Protein AF-A0A7S3WLP0-F1 (afdb_monomer)

Sequence (141 aa):
RERTVGQTITLTGPKLWSAGEVIQLCEKLSGRKADVSTVPNIILQLTQAAASLFMWSTDIAERLRFVEVNQQKAMGAASTMSEEAYQQLGMNSEYTRNLDDYIGEYYRRVFKKLTKGKYEPEAGELEREKADMDKKLEEVT

pLDDT: mean 81.19, std 11.24, range [45.78, 95.25]

Secondary structure (DSSP, 8-state):
--TTTT-------SS---HHHHHHHHHHHHTS--------HHHHHHHHHHHHTSGGGHHHHHHHHHHHHHHHHTTT---PPPHHHHHHHT--GGG---HHHHHHHHHHHHHHHHHHSS--PPTTHHHHHHHHHHHHHHHH-

Foldseek 3Di:
DPLCPPDDFDDAAPDDDDPVNVQVLVCVLVVHHDDDDDDDLVVLVVVLVVLVVDPVSPVVSVVSCCVVVVVVVVVPPDDHGDPVSCVSVVHDNVPGDDPSVVVNVVCLQVVCCVVVVDDDDPVCNVVVVVVVVVVVVVVVD

Solvent-accessible surface area (backbone atoms only — not comparable to full-atom values): 8759 Å² total; per-residue (Å²): 131,74,81,55,71,95,61,89,76,73,89,46,51,95,63,88,81,52,73,67,58,52,49,52,51,50,24,66,74,69,76,44,86,77,90,81,84,89,75,60,67,67,60,46,50,54,50,22,55,59,27,58,75,37,83,91,33,38,70,60,18,54,61,44,51,49,58,57,58,60,56,52,49,76,76,74,74,77,65,57,44,49,73,65,54,30,59,59,71,74,47,63,72,87,76,58,78,55,66,66,65,49,50,54,51,48,46,58,51,53,49,41,24,72,74,65,74,54,73,73,79,58,94,63,47,65,56,51,52,48,52,56,48,51,54,53,49,63,76,72,109

Radius of gyration: 20.47 Å; Cα contacts (8 Å, |Δi|>4): 73; chains: 1; bounding box: 50×38×48 Å

Organism: NCBI:txid141414

Mean predicted aligned error: 10.66 Å

InterPro domains:
  IPR036291 NAD(P)-binding domain superfamily [SSF51735] (2-45)
  IPR044256 High chlorophyll fluorescence 244-like [PTHR47128] (2-121)

Structure (mmCIF, N/CA/C/O backbone):
data_AF-A0A7S3WLP0-F1
#
_entry.id   AF-A0A7S3WLP0-F1
#
loop_
_atom_site.group_PDB
_atom_site.id
_atom_site.type_symbol
_atom_site.label_atom_id
_atom_site.label_alt_id
_atom_site.label_comp_id
_atom_site.label_asym_id
_atom_site.label_entity_id
_atom_site.label_seq_id
_atom_site.pdbx_PDB_ins_code
_atom_site.Cartn_x
_atom_site.Cartn_y
_atom_site.Cartn_z
_atom_site.occupancy
_atom_site.B_iso_or_equiv
_atom_site.auth_seq_id
_atom_site.auth_comp_id
_atom_site.auth_asym_id
_atom_site.auth_atom_id
_atom_site.pdbx_PDB_model_num
ATOM 1 N N . ARG A 1 1 ? -20.154 8.589 23.095 1.00 52.34 1 ARG A N 1
ATOM 2 C CA . ARG A 1 1 ? -19.373 9.704 22.501 1.00 52.34 1 ARG A CA 1
ATOM 3 C C . ARG A 1 1 ? -18.139 10.092 23.327 1.00 52.34 1 ARG A C 1
ATOM 5 O O . ARG A 1 1 ? -17.226 10.638 22.739 1.00 52.34 1 ARG A O 1
ATOM 12 N N . GLU A 1 2 ? -18.048 9.759 24.622 1.00 62.97 2 GLU A N 1
ATOM 13 C CA . GLU A 1 2 ? -16.862 10.072 25.453 1.00 62.97 2 GLU A CA 1
ATOM 14 C C . GLU A 1 2 ? -15.703 9.058 25.339 1.00 62.97 2 GLU A C 1
ATOM 16 O O . GLU A 1 2 ? -14.571 9.386 25.671 1.00 62.97 2 GLU A O 1
ATOM 21 N N . ARG A 1 3 ? -15.950 7.842 24.825 1.00 67.19 3 ARG A N 1
ATOM 22 C CA . ARG A 1 3 ? -14.969 6.733 24.809 1.00 67.19 3 ARG A CA 1
ATOM 23 C C . ARG A 1 3 ? -13.734 6.953 23.923 1.00 67.19 3 ARG A C 1
ATOM 25 O O . ARG A 1 3 ? -12.744 6.260 24.108 1.00 67.19 3 ARG A O 1
ATOM 32 N N . THR A 1 4 ? -13.788 7.879 22.968 1.00 78.81 4 THR A N 1
ATOM 33 C CA . THR A 1 4 ? -12.725 8.097 21.970 1.00 78.81 4 THR A CA 1
ATOM 34 C C . THR A 1 4 ? -12.008 9.440 22.128 1.00 78.81 4 THR A C 1
ATOM 36 O O . THR A 1 4 ? -11.123 9.762 21.338 1.00 78.81 4 THR A O 1
ATOM 39 N N . VAL A 1 5 ? -12.363 10.249 23.133 1.00 85.62 5 VAL A N 1
ATOM 40 C CA . VAL 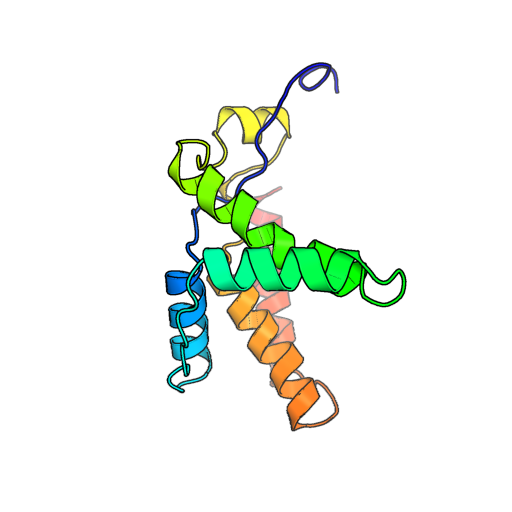A 1 5 ? -11.752 11.571 23.339 1.00 85.62 5 VAL A CA 1
ATOM 41 C C . VAL A 1 5 ? -10.320 11.401 23.857 1.00 85.62 5 VAL A C 1
ATOM 43 O O . VAL A 1 5 ? -10.099 10.775 24.889 1.00 85.62 5 VAL A O 1
ATOM 46 N N . GLY A 1 6 ? -9.343 11.954 23.131 1.00 85.69 6 GLY A N 1
ATOM 47 C CA . GLY A 1 6 ? -7.920 11.900 23.496 1.00 85.69 6 GLY A CA 1
ATOM 48 C C . GLY A 1 6 ? -7.230 10.552 23.248 1.00 85.69 6 GLY A C 1
ATOM 49 O O . GLY A 1 6 ? -6.077 10.389 23.637 1.00 85.69 6 GLY A O 1
ATOM 50 N N . GLN A 1 7 ? -7.906 9.594 22.606 1.00 84.31 7 GLN A N 1
ATOM 51 C CA . GLN A 1 7 ? -7.349 8.279 22.278 1.00 84.31 7 GLN A CA 1
ATOM 52 C C . GLN A 1 7 ? -6.702 8.286 20.885 1.00 84.31 7 GLN A C 1
ATOM 54 O O . GLN A 1 7 ? -7.221 8.899 19.954 1.00 84.31 7 GLN A O 1
ATOM 59 N N . THR A 1 8 ? -5.588 7.566 20.730 1.00 84.25 8 THR A N 1
ATOM 60 C CA . THR A 1 8 ? -5.000 7.267 19.414 1.00 84.25 8 THR A CA 1
ATOM 61 C C . THR A 1 8 ? -5.423 5.862 19.014 1.00 84.25 8 THR A C 1
ATOM 63 O O . THR A 1 8 ? -5.019 4.895 19.652 1.00 84.25 8 THR A O 1
ATOM 66 N N . ILE A 1 9 ? -6.253 5.755 17.978 1.00 84.12 9 ILE A N 1
ATOM 67 C CA . ILE A 1 9 ? -6.816 4.483 17.516 1.00 84.12 9 ILE A CA 1
ATOM 68 C C . ILE A 1 9 ? -6.216 4.157 16.150 1.00 84.12 9 ILE A C 1
ATOM 70 O O . ILE A 1 9 ? -6.279 4.974 15.229 1.00 84.12 9 ILE A O 1
ATOM 74 N N . THR A 1 10 ? -5.648 2.962 16.001 1.00 82.69 10 THR A N 1
ATOM 75 C CA . THR A 1 10 ? -5.124 2.497 14.713 1.00 82.69 10 THR A CA 1
ATOM 76 C C . THR A 1 10 ? -6.272 1.978 13.852 1.00 82.69 10 THR A C 1
ATOM 78 O O . THR A 1 10 ? -6.863 0.941 14.146 1.00 82.69 10 THR A O 1
ATOM 81 N N . LEU A 1 11 ? -6.574 2.693 12.769 1.00 83.19 11 LEU A N 1
ATOM 82 C CA . LEU A 1 11 ? -7.546 2.276 11.758 1.00 83.19 11 LEU A CA 1
ATOM 83 C C . LEU A 1 11 ? -6.851 1.413 10.706 1.00 83.19 11 LEU A C 1
ATOM 85 O O . LEU A 1 11 ? -6.141 1.907 9.832 1.00 83.19 11 LEU A O 1
ATOM 89 N N . THR A 1 12 ? -7.030 0.106 10.818 1.00 82.25 12 THR A N 1
ATOM 90 C CA . THR A 1 12 ? -6.389 -0.895 9.964 1.00 82.25 12 THR A CA 1
ATOM 91 C C . THR A 1 12 ? -7.371 -2.036 9.727 1.00 82.25 12 THR A C 1
ATOM 93 O O . THR A 1 12 ? -8.300 -2.244 10.501 1.00 82.25 12 THR A O 1
ATOM 96 N N . GLY A 1 13 ? -7.254 -2.704 8.583 1.00 79.81 13 GLY A N 1
ATOM 97 C CA . GLY A 1 13 ? -8.199 -3.747 8.199 1.00 79.81 13 GLY A CA 1
ATOM 98 C C . GLY A 1 13 ? -8.043 -5.029 9.027 1.00 79.81 13 GLY A C 1
ATOM 99 O O . GLY A 1 13 ? -7.060 -5.195 9.755 1.00 79.81 13 GLY A O 1
ATOM 100 N N . PRO A 1 14 ? -8.964 -5.990 8.846 1.00 81.81 14 PRO A N 1
ATOM 101 C CA . PRO A 1 14 ? -8.892 -7.305 9.489 1.00 81.81 14 PRO A CA 1
ATOM 102 C C . PRO A 1 14 ? -7.682 -8.117 9.006 1.00 81.81 14 PRO A C 1
ATOM 104 O O . PRO A 1 14 ? -7.188 -8.995 9.707 1.00 81.81 14 PRO A O 1
ATOM 107 N N . LYS A 1 15 ? -7.176 -7.806 7.807 1.00 84.06 15 LYS A N 1
ATOM 108 C CA . LYS A 1 15 ? -5.995 -8.424 7.213 1.00 84.06 15 LYS A CA 1
ATOM 109 C C . LYS A 1 15 ? -5.003 -7.361 6.760 1.00 84.06 15 LYS A C 1
ATOM 111 O O . LYS A 1 15 ? -5.364 -6.390 6.094 1.00 84.06 15 LYS A O 1
ATOM 116 N N . LEU A 1 16 ? -3.732 -7.601 7.066 1.00 86.06 16 LEU A N 1
ATOM 117 C CA . LEU A 1 16 ? -2.608 -6.846 6.531 1.00 86.06 16 LEU A CA 1
ATOM 118 C C . LEU A 1 16 ? -2.287 -7.326 5.119 1.00 86.06 16 LEU A C 1
ATOM 120 O O . LEU A 1 16 ? -2.085 -8.514 4.893 1.00 86.06 16 LEU A O 1
ATOM 124 N N . TRP A 1 17 ? -2.210 -6.381 4.189 1.00 86.19 17 TRP A N 1
ATOM 125 C CA . TRP A 1 17 ? -1.816 -6.648 2.812 1.00 86.19 17 TRP A CA 1
ATOM 126 C C . TRP A 1 17 ? -0.438 -6.052 2.526 1.00 86.19 17 TRP A C 1
ATOM 128 O O . TRP A 1 17 ? -0.134 -4.904 2.885 1.00 86.19 17 TRP A O 1
ATOM 138 N N . SER A 1 18 ? 0.406 -6.841 1.874 1.00 87.19 18 SER A N 1
ATOM 139 C CA . SER A 1 18 ? 1.627 -6.390 1.213 1.00 87.19 18 SER A CA 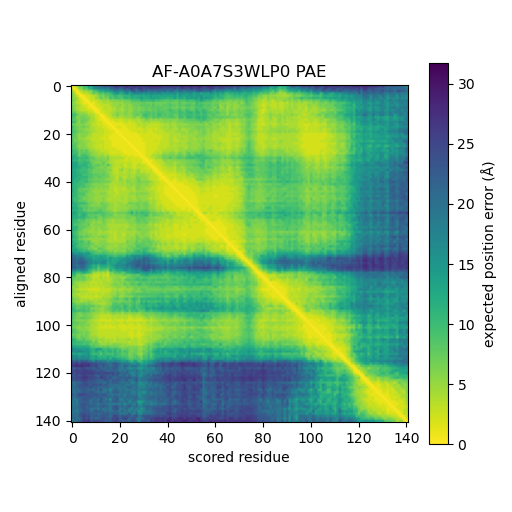1
ATOM 140 C C . SER A 1 18 ? 1.347 -6.019 -0.245 1.00 87.19 18 SER A C 1
ATOM 142 O O . SER A 1 18 ? 0.391 -6.501 -0.854 1.00 87.19 18 SER A O 1
ATOM 144 N N . ALA A 1 19 ? 2.204 -5.182 -0.840 1.00 86.88 19 ALA A N 1
ATOM 145 C CA . ALA A 1 19 ? 2.084 -4.842 -2.259 1.00 86.88 19 ALA A CA 1
ATOM 146 C C . ALA A 1 19 ? 2.134 -6.097 -3.153 1.00 86.88 19 ALA A C 1
ATOM 148 O O . ALA A 1 19 ? 1.387 -6.184 -4.123 1.00 86.88 19 ALA A O 1
ATOM 149 N N . GLY A 1 20 ? 2.951 -7.093 -2.790 1.00 89.00 20 GLY A N 1
ATOM 150 C CA . GLY A 1 20 ? 3.046 -8.364 -3.511 1.00 89.00 20 GLY A CA 1
ATOM 151 C C . GLY A 1 20 ? 1.749 -9.177 -3.478 1.00 89.00 20 GLY A C 1
ATOM 152 O O . GLY A 1 20 ? 1.305 -9.646 -4.521 1.00 89.00 20 GLY A O 1
ATOM 153 N N . GLU A 1 21 ? 1.097 -9.295 -2.318 1.00 90.75 21 GLU A N 1
ATOM 154 C CA . GLU A 1 21 ? -0.196 -9.992 -2.210 1.00 90.75 21 GLU A CA 1
ATOM 155 C C . GLU A 1 21 ? -1.301 -9.287 -3.002 1.00 90.75 21 GLU A C 1
ATOM 157 O O . GLU A 1 21 ? -2.137 -9.947 -3.616 1.00 90.75 21 GLU A O 1
ATOM 162 N N . VAL A 1 22 ? -1.301 -7.948 -3.027 1.00 91.50 22 VAL A N 1
ATOM 163 C CA . VAL A 1 22 ? -2.257 -7.179 -3.839 1.00 91.50 22 VAL A CA 1
ATOM 164 C C . VAL A 1 22 ? -1.999 -7.394 -5.332 1.00 91.50 22 VAL A C 1
ATOM 166 O O . VAL A 1 22 ? -2.950 -7.566 -6.091 1.00 91.50 22 VAL A O 1
ATOM 169 N N . ILE A 1 23 ? -0.733 -7.446 -5.763 1.00 91.19 23 ILE A N 1
ATOM 170 C CA . ILE A 1 23 ? -0.385 -7.780 -7.152 1.00 91.19 23 ILE A CA 1
ATOM 171 C C . ILE A 1 23 ? -0.898 -9.181 -7.498 1.00 91.19 23 ILE A C 1
ATOM 173 O O . ILE A 1 23 ? -1.613 -9.325 -8.485 1.00 91.19 23 ILE A O 1
ATOM 177 N N . GLN A 1 24 ? -0.630 -10.187 -6.662 1.00 92.50 24 GLN A N 1
ATOM 178 C CA . GLN A 1 24 ? -1.109 -11.560 -6.878 1.00 92.50 24 GLN A CA 1
ATOM 179 C C . GLN A 1 24 ? -2.641 -11.649 -6.927 1.00 92.50 24 GLN A C 1
ATOM 181 O O . GLN A 1 24 ? -3.203 -12.388 -7.737 1.00 92.50 24 GLN A O 1
ATOM 186 N N . LEU A 1 25 ? -3.338 -10.878 -6.089 1.00 92.06 25 LEU A N 1
ATOM 1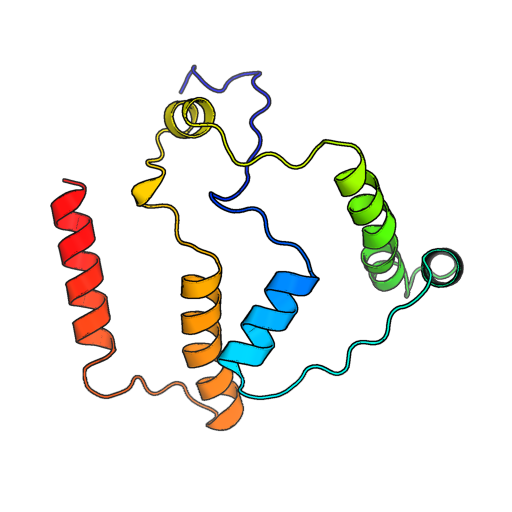87 C CA . LEU A 1 25 ? -4.794 -10.767 -6.138 1.00 92.06 25 LEU A CA 1
ATOM 188 C C . LEU A 1 25 ? -5.261 -10.213 -7.494 1.00 92.06 25 LEU A C 1
ATOM 190 O O . LEU A 1 25 ? -6.170 -10.772 -8.109 1.00 92.06 25 LEU A O 1
ATOM 194 N N . CYS A 1 26 ? -4.619 -9.157 -7.994 1.00 89.12 26 CYS A N 1
ATOM 195 C CA . CYS A 1 26 ? -4.905 -8.595 -9.314 1.00 89.12 26 CYS A CA 1
ATOM 196 C C . CYS A 1 26 ? -4.577 -9.573 -10.456 1.00 89.12 26 CYS A C 1
ATOM 198 O O . CYS A 1 26 ? -5.337 -9.652 -11.424 1.00 89.12 26 CYS A O 1
ATOM 200 N N . GLU A 1 27 ? -3.495 -10.348 -10.357 1.00 90.94 27 GLU A N 1
ATOM 201 C CA . GLU A 1 27 ? -3.165 -11.404 -11.324 1.00 90.94 27 GLU A CA 1
ATOM 202 C C . GLU A 1 27 ? -4.252 -12.483 -11.354 1.00 90.94 27 GLU A C 1
ATOM 204 O O . GLU A 1 27 ? -4.731 -12.858 -12.425 1.00 90.94 27 GLU A O 1
ATOM 209 N N . LYS A 1 28 ? -4.715 -12.926 -10.177 1.00 91.12 28 LYS A N 1
ATOM 210 C CA . LYS A 1 28 ? -5.799 -13.908 -10.042 1.00 91.12 28 LYS A CA 1
ATOM 211 C C . LYS A 1 28 ? -7.113 -13.399 -10.636 1.00 91.12 28 LYS A C 1
ATOM 213 O O . LYS A 1 28 ? -7.795 -14.152 -11.323 1.00 91.12 28 LYS A O 1
ATOM 218 N N . LEU A 1 29 ? -7.471 -12.140 -10.378 1.00 87.81 29 LEU A N 1
ATOM 219 C CA . LEU A 1 29 ? -8.717 -11.542 -10.873 1.00 87.81 29 LEU A CA 1
ATOM 220 C C . LEU A 1 29 ? -8.683 -11.250 -12.378 1.00 87.81 29 LEU A C 1
ATOM 222 O O . LEU A 1 29 ? -9.702 -11.386 -13.050 1.00 87.81 29 LEU A O 1
ATOM 226 N N . SER A 1 30 ? -7.527 -10.853 -12.913 1.00 83.69 30 SER A N 1
ATOM 227 C CA . SER A 1 30 ? -7.372 -10.530 -14.337 1.00 83.69 30 SER A CA 1
ATOM 228 C C . SER A 1 30 ? -7.023 -11.736 -15.215 1.00 83.69 30 SER A C 1
ATOM 230 O O . SER A 1 30 ? -7.146 -11.653 -16.438 1.00 83.69 30 SER A O 1
ATOM 232 N N . GLY A 1 31 ? -6.555 -12.839 -14.621 1.00 86.12 31 GLY A N 1
ATOM 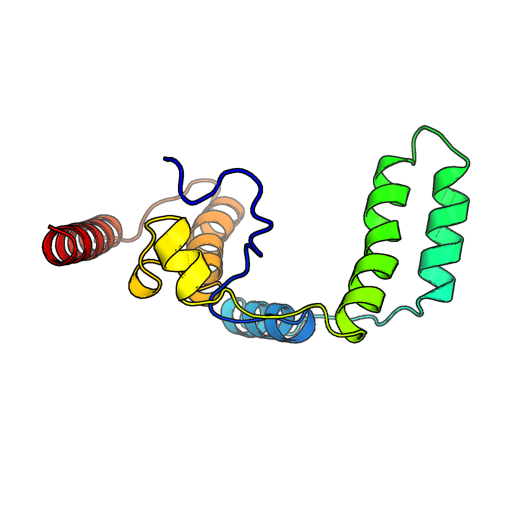233 C CA . GLY A 1 31 ? -6.039 -14.009 -15.337 1.00 86.12 31 GLY A CA 1
ATOM 234 C C . GLY A 1 31 ? -4.738 -13.740 -16.102 1.00 86.12 31 GLY A C 1
ATOM 235 O O . GLY A 1 31 ? -4.358 -14.529 -16.966 1.00 86.12 31 GLY A O 1
ATOM 236 N N . ARG A 1 32 ? -4.064 -12.616 -15.830 1.00 86.81 32 ARG A N 1
ATOM 237 C CA . ARG A 1 32 ? -2.831 -12.188 -16.502 1.00 86.81 32 ARG A CA 1
ATOM 238 C C . ARG A 1 32 ? -1.709 -12.049 -15.487 1.00 86.81 32 ARG A C 1
ATOM 240 O O . ARG A 1 32 ? -1.946 -11.631 -14.360 1.00 86.81 32 ARG A O 1
ATOM 247 N N . LYS A 1 33 ? -0.484 -12.362 -15.910 1.00 90.94 33 LYS A N 1
ATOM 248 C CA . LYS A 1 33 ? 0.713 -12.099 -15.105 1.00 90.94 33 LYS A CA 1
ATOM 249 C C . LYS A 1 33 ? 1.060 -10.615 -15.148 1.00 90.94 33 LYS A C 1
ATOM 251 O O . LYS A 1 33 ? 1.012 -10.007 -16.219 1.00 90.94 33 LYS A O 1
ATOM 256 N N . ALA A 1 34 ? 1.396 -10.055 -13.995 1.00 89.94 34 ALA A N 1
ATOM 257 C CA . ALA A 1 34 ? 1.877 -8.695 -13.866 1.00 89.94 34 ALA A CA 1
ATOM 258 C C . ALA A 1 34 ? 3.360 -8.639 -14.249 1.00 89.94 34 ALA A C 1
ATOM 260 O O . ALA A 1 34 ? 4.152 -9.492 -13.850 1.00 89.94 34 ALA A O 1
ATOM 261 N N . ASP A 1 35 ? 3.736 -7.618 -15.014 1.00 91.19 35 ASP A N 1
ATOM 262 C CA . ASP A 1 35 ? 5.141 -7.292 -15.232 1.00 91.19 35 ASP A CA 1
ATOM 263 C C . ASP A 1 35 ? 5.623 -6.423 -14.065 1.00 91.19 35 ASP A C 1
ATOM 265 O O . ASP A 1 35 ? 5.136 -5.306 -13.863 1.00 91.19 35 ASP A O 1
ATOM 269 N N . VAL A 1 36 ? 6.511 -6.973 -13.237 1.00 88.62 36 VAL A N 1
ATOM 270 C CA . VAL A 1 36 ? 6.953 -6.347 -11.987 1.00 88.62 36 VAL A CA 1
ATOM 271 C C . VAL A 1 36 ? 8.421 -5.965 -12.107 1.00 88.62 36 VAL A C 1
ATOM 273 O O . VAL A 1 36 ? 9.307 -6.814 -12.047 1.00 88.62 36 VAL A O 1
ATOM 276 N N . SER A 1 37 ? 8.683 -4.662 -12.201 1.00 89.56 37 SER A N 1
ATOM 277 C CA . SER A 1 37 ? 10.036 -4.107 -12.153 1.00 89.56 37 SER A CA 1
ATOM 278 C C . SER A 1 37 ? 10.364 -3.625 -10.741 1.00 89.56 37 SER A C 1
ATOM 280 O O . SER A 1 37 ? 9.742 -2.693 -10.230 1.00 89.56 37 SER A O 1
ATOM 282 N N . THR A 1 38 ? 11.356 -4.242 -10.094 1.00 87.38 38 THR A N 1
ATOM 283 C CA . THR A 1 38 ? 11.832 -3.817 -8.770 1.00 87.38 38 THR A CA 1
ATOM 284 C C . THR A 1 38 ? 12.871 -2.709 -8.907 1.00 87.38 38 THR A C 1
ATOM 286 O O . THR A 1 38 ? 13.937 -2.912 -9.482 1.00 87.38 38 THR A O 1
ATOM 289 N N . VAL A 1 39 ? 12.572 -1.535 -8.350 1.00 89.38 39 VAL A N 1
ATOM 290 C CA . VAL A 1 39 ? 13.464 -0.369 -8.384 1.00 89.38 39 VAL A CA 1
ATOM 291 C C . VAL A 1 39 ? 14.110 -0.167 -7.007 1.00 89.38 39 VAL A C 1
ATOM 293 O O . VAL A 1 39 ? 13.394 -0.141 -6.005 1.00 89.38 39 VAL A O 1
ATOM 296 N N . PRO A 1 40 ? 15.442 -0.001 -6.921 1.00 89.56 40 PRO A N 1
ATOM 297 C CA . PRO A 1 40 ? 16.121 0.346 -5.676 1.00 89.56 40 PRO A CA 1
ATOM 298 C C . PRO A 1 40 ? 15.646 1.677 -5.074 1.00 89.56 40 PRO A C 1
ATOM 300 O O . PRO A 1 40 ? 15.459 2.665 -5.787 1.00 89.56 40 PRO A O 1
ATOM 303 N N . ASN A 1 41 ? 15.569 1.743 -3.741 1.00 87.94 41 ASN A N 1
ATOM 304 C CA . ASN A 1 41 ? 15.111 2.938 -3.015 1.00 87.94 41 ASN A CA 1
ATOM 305 C C . ASN A 1 41 ? 15.944 4.190 -3.316 1.00 87.94 41 ASN A C 1
ATOM 307 O O . ASN A 1 41 ? 15.391 5.282 -3.391 1.00 87.94 41 ASN A O 1
ATOM 311 N N . ILE A 1 42 ? 17.252 4.033 -3.540 1.00 90.31 42 ILE A N 1
ATOM 312 C CA . ILE A 1 42 ? 18.162 5.146 -3.849 1.00 90.31 42 ILE A CA 1
ATOM 313 C C . ILE A 1 42 ? 17.713 5.867 -5.126 1.00 90.31 42 ILE A C 1
ATOM 315 O O . ILE A 1 42 ? 17.679 7.092 -5.169 1.00 90.31 42 ILE A O 1
ATOM 319 N N . ILE A 1 43 ? 17.314 5.117 -6.157 1.00 92.75 43 ILE A N 1
ATOM 320 C CA . ILE A 1 43 ? 16.871 5.695 -7.431 1.00 92.75 43 ILE A CA 1
ATOM 321 C C . ILE A 1 43 ? 15.565 6.473 -7.235 1.00 92.75 43 ILE A C 1
ATOM 323 O O . ILE A 1 43 ? 15.418 7.580 -7.757 1.00 92.75 43 ILE A O 1
ATOM 327 N N . LEU A 1 44 ? 14.636 5.926 -6.446 1.00 91.00 44 LEU A N 1
ATOM 328 C CA . LEU A 1 44 ? 13.372 6.594 -6.132 1.00 91.00 44 LEU A CA 1
ATOM 329 C C . LEU A 1 44 ? 13.596 7.875 -5.318 1.00 91.00 44 LEU A C 1
ATOM 331 O O . LEU A 1 44 ? 12.994 8.896 -5.637 1.00 91.00 44 LEU A O 1
ATOM 335 N N . GLN A 1 45 ? 14.509 7.861 -4.343 1.00 91.44 45 GLN A N 1
ATOM 336 C CA . GLN A 1 45 ? 14.871 9.044 -3.553 1.00 91.44 45 GLN A CA 1
ATOM 337 C C . GLN A 1 45 ? 15.556 10.125 -4.398 1.00 91.44 45 GLN A C 1
ATOM 339 O O . GLN A 1 45 ? 15.216 11.298 -4.282 1.00 91.44 45 GLN A O 1
ATOM 344 N N . LEU A 1 46 ? 16.470 9.751 -5.299 1.00 94.06 46 LEU A N 1
ATOM 345 C CA . LEU A 1 46 ? 17.107 10.705 -6.215 1.00 94.06 46 LEU A CA 1
ATOM 346 C C . LEU A 1 46 ? 16.087 11.341 -7.166 1.00 94.06 46 LEU A C 1
ATOM 348 O O . LEU A 1 46 ? 16.112 12.550 -7.389 1.00 94.06 46 LEU A O 1
ATOM 352 N N . THR A 1 47 ? 15.157 10.540 -7.686 1.00 94.06 47 THR A N 1
ATOM 353 C CA . THR A 1 47 ? 14.084 11.027 -8.564 1.00 94.06 47 THR A CA 1
ATOM 354 C C . THR A 1 47 ? 13.126 11.940 -7.799 1.00 94.06 47 THR A C 1
ATOM 356 O O . THR A 1 47 ? 12.720 12.976 -8.317 1.00 94.06 47 THR A O 1
ATOM 359 N N . GLN A 1 48 ? 12.815 11.602 -6.545 1.00 93.62 48 GLN A N 1
ATOM 360 C CA . GLN A 1 48 ? 12.010 12.430 -5.648 1.00 93.62 48 GLN A CA 1
ATOM 361 C C . GLN A 1 48 ? 12.681 13.784 -5.387 1.00 93.62 48 GLN A C 1
ATOM 363 O O . GLN A 1 48 ? 12.022 14.822 -5.488 1.00 93.62 48 GLN A O 1
ATOM 368 N N . ALA A 1 49 ? 13.987 13.789 -5.108 1.00 93.31 49 ALA A N 1
ATOM 369 C CA . ALA A 1 49 ? 14.748 15.011 -4.880 1.00 93.31 49 ALA A CA 1
ATOM 370 C C . ALA A 1 49 ? 14.785 15.883 -6.142 1.00 93.31 49 ALA A C 1
ATOM 372 O O . ALA A 1 49 ? 14.517 17.079 -6.066 1.00 93.31 49 ALA A O 1
ATOM 373 N N . ALA A 1 50 ? 15.022 15.280 -7.311 1.00 94.88 50 ALA A N 1
ATOM 374 C CA . ALA A 1 50 ? 14.997 15.982 -8.591 1.00 94.88 50 ALA A CA 1
ATOM 375 C C . ALA A 1 50 ? 13.609 16.574 -8.901 1.00 94.88 50 ALA A C 1
ATOM 377 O O . ALA A 1 50 ? 13.507 17.734 -9.298 1.00 94.88 50 ALA A O 1
ATOM 378 N N . ALA A 1 51 ? 12.535 15.816 -8.658 1.00 94.38 51 ALA A N 1
ATOM 379 C CA . ALA A 1 51 ? 11.158 16.281 -8.826 1.00 94.38 51 ALA A CA 1
ATOM 380 C C . ALA A 1 51 ? 10.766 17.371 -7.810 1.00 94.38 51 ALA A C 1
ATOM 382 O O . ALA A 1 51 ? 9.884 18.178 -8.086 1.00 94.38 51 ALA A O 1
ATOM 383 N N . SER A 1 52 ? 11.427 17.447 -6.654 1.00 92.31 52 SER A N 1
ATOM 384 C CA . SER A 1 52 ? 11.167 18.491 -5.651 1.00 92.31 52 SER A CA 1
ATOM 385 C C . SER A 1 52 ? 11.775 19.852 -6.016 1.00 92.31 52 SER A C 1
ATOM 387 O O . SER A 1 52 ? 11.429 20.854 -5.396 1.00 92.31 52 SER A O 1
ATOM 389 N N . LEU A 1 53 ? 12.673 19.917 -7.010 1.00 94.25 53 LEU A N 1
ATOM 390 C CA . LEU A 1 53 ? 13.311 21.170 -7.440 1.00 94.25 53 LEU A CA 1
ATOM 391 C C . LEU A 1 53 ? 12.384 22.063 -8.273 1.00 94.25 53 LEU A C 1
ATOM 393 O O . LEU A 1 53 ? 12.624 23.265 -8.381 1.00 94.25 53 LEU A O 1
ATOM 397 N N . PHE A 1 54 ? 11.327 21.496 -8.855 1.00 93.75 54 PHE A N 1
ATOM 398 C CA . PHE A 1 54 ? 10.385 22.237 -9.681 1.00 93.75 54 PHE A CA 1
ATOM 399 C C . PHE A 1 54 ? 8.988 22.196 -9.066 1.00 93.75 54 PHE A C 1
ATOM 401 O O . PHE A 1 54 ? 8.432 21.128 -8.825 1.00 93.75 54 PHE A O 1
ATOM 408 N N . MET A 1 55 ? 8.372 23.367 -8.884 1.00 91.69 55 MET A N 1
ATOM 409 C CA . MET A 1 55 ? 7.025 23.470 -8.304 1.00 91.69 55 MET A CA 1
ATOM 410 C C . MET A 1 55 ? 5.976 22.656 -9.080 1.00 91.69 55 MET A C 1
ATOM 412 O O . MET A 1 55 ? 5.067 22.089 -8.478 1.00 91.69 55 MET A O 1
ATOM 416 N N . TRP A 1 56 ? 6.108 22.546 -10.404 1.00 93.56 56 TRP A N 1
ATOM 417 C CA . TRP A 1 56 ? 5.152 21.805 -11.232 1.00 93.56 56 TRP A CA 1
ATOM 418 C C . TRP A 1 56 ? 5.229 20.278 -11.051 1.00 93.56 56 TRP A C 1
ATOM 420 O O . TRP A 1 56 ? 4.262 19.591 -11.366 1.00 93.56 56 TRP A O 1
ATOM 430 N N . SER A 1 57 ? 6.331 19.739 -10.517 1.00 95.25 57 SER A N 1
ATOM 431 C CA . SER A 1 57 ? 6.513 18.301 -10.264 1.00 95.25 57 SER A CA 1
ATOM 432 C C . SER A 1 57 ? 6.324 17.903 -8.797 1.00 95.25 57 SER A C 1
ATOM 434 O O . SER A 1 57 ? 6.593 16.759 -8.429 1.00 95.25 57 SER A O 1
ATOM 436 N N . THR A 1 58 ? 5.808 18.808 -7.964 1.00 90.44 58 THR A N 1
ATOM 437 C CA . THR A 1 58 ? 5.604 18.561 -6.527 1.00 90.44 58 THR A CA 1
ATOM 438 C C . THR A 1 58 ? 4.657 17.381 -6.256 1.00 90.44 58 THR A C 1
ATOM 440 O O . THR A 1 58 ? 4.965 16.568 -5.391 1.00 90.44 58 THR A O 1
ATOM 443 N N . ASP A 1 59 ? 3.575 17.202 -7.034 1.00 93.12 59 ASP A N 1
ATOM 444 C CA . ASP A 1 59 ? 2.657 16.044 -6.893 1.00 93.12 59 ASP A CA 1
ATOM 445 C C . ASP A 1 59 ? 3.379 14.706 -7.132 1.00 93.12 59 ASP A C 1
ATOM 447 O O . ASP A 1 59 ? 3.201 13.729 -6.402 1.00 93.12 59 ASP A O 1
ATOM 451 N N . ILE A 1 60 ? 4.269 14.674 -8.127 1.00 92.12 60 ILE A N 1
ATOM 452 C CA . ILE A 1 60 ? 5.071 13.489 -8.446 1.00 92.12 60 ILE A CA 1
ATOM 453 C C . ILE A 1 60 ? 6.055 13.211 -7.305 1.00 92.12 60 ILE A C 1
ATOM 455 O O . ILE A 1 60 ? 6.202 12.065 -6.874 1.00 92.12 60 ILE A O 1
ATOM 459 N N . ALA A 1 61 ? 6.709 14.255 -6.791 1.00 92.94 61 ALA A N 1
ATOM 460 C CA . ALA A 1 61 ? 7.633 14.143 -5.670 1.00 92.94 61 ALA A CA 1
ATOM 461 C C . ALA A 1 61 ? 6.939 13.632 -4.395 1.00 92.94 61 ALA A C 1
ATOM 463 O O . ALA A 1 61 ? 7.507 12.812 -3.672 1.00 92.94 61 ALA A O 1
ATOM 464 N N . GLU A 1 62 ? 5.706 14.064 -4.129 1.00 90.69 62 GLU A N 1
ATOM 465 C CA . GLU A 1 62 ? 4.924 13.610 -2.978 1.00 90.69 62 GLU A CA 1
ATOM 466 C C . GLU A 1 62 ? 4.574 12.120 -3.083 1.00 90.69 62 GLU A C 1
ATOM 468 O O . GLU A 1 62 ? 4.800 11.358 -2.141 1.00 90.69 62 GLU A O 1
ATOM 473 N N . ARG A 1 63 ? 4.134 11.662 -4.261 1.00 92.25 63 ARG A N 1
ATOM 474 C CA . ARG A 1 63 ? 3.857 10.237 -4.512 1.00 92.25 63 ARG A CA 1
ATOM 475 C C . ARG A 1 63 ? 5.106 9.368 -4.384 1.00 92.25 63 ARG A C 1
ATOM 477 O O . ARG A 1 63 ? 5.035 8.269 -3.839 1.00 92.25 63 ARG A O 1
ATOM 484 N N . LEU A 1 64 ? 6.254 9.848 -4.863 1.00 91.56 64 LEU A N 1
ATOM 485 C CA . LEU A 1 64 ? 7.527 9.125 -4.762 1.00 91.56 64 LEU A CA 1
ATOM 486 C C . LEU A 1 64 ? 8.018 9.001 -3.313 1.00 91.56 64 LEU A C 1
ATOM 488 O O . LEU A 1 64 ? 8.605 7.979 -2.956 1.00 91.56 64 LEU A O 1
ATOM 492 N N . ARG A 1 65 ? 7.737 9.991 -2.454 1.00 89.00 65 ARG A N 1
ATOM 493 C CA . ARG A 1 65 ? 8.100 9.949 -1.026 1.00 89.00 65 ARG A CA 1
ATOM 494 C C . ARG A 1 65 ? 7.413 8.802 -0.269 1.00 89.00 65 ARG A C 1
ATOM 496 O O . ARG A 1 65 ? 7.914 8.374 0.767 1.00 89.00 65 ARG A O 1
ATOM 503 N N . PHE A 1 66 ? 6.341 8.213 -0.809 1.00 84.81 66 PHE A N 1
ATOM 504 C CA . PHE A 1 66 ? 5.672 7.041 -0.224 1.00 84.81 66 PHE A CA 1
ATOM 505 C C . PHE A 1 66 ? 6.610 5.838 0.021 1.00 84.81 66 PHE A C 1
ATOM 507 O O . PHE A 1 66 ? 6.346 4.997 0.881 1.00 84.81 66 PHE A O 1
ATOM 514 N N . VAL A 1 67 ? 7.747 5.772 -0.679 1.00 84.56 67 VAL A N 1
ATOM 515 C CA . VAL A 1 67 ? 8.805 4.774 -0.445 1.00 84.56 67 VAL A CA 1
ATOM 516 C C . VAL A 1 67 ? 9.325 4.803 0.997 1.00 84.56 67 VAL A C 1
ATOM 518 O O . VAL A 1 67 ? 9.631 3.747 1.551 1.00 84.56 67 VAL A O 1
ATOM 521 N N . GLU A 1 68 ? 9.392 5.977 1.628 1.00 82.94 68 GLU A N 1
ATOM 522 C CA . GLU A 1 68 ? 9.831 6.135 3.021 1.00 82.94 68 GLU A CA 1
ATOM 523 C C . GLU A 1 68 ? 8.832 5.493 3.996 1.00 82.94 68 GLU A C 1
ATOM 525 O O . GLU A 1 68 ? 9.227 4.765 4.907 1.00 82.94 68 GLU A O 1
ATOM 530 N N . VAL A 1 69 ? 7.529 5.652 3.740 1.00 80.25 69 VAL A N 1
ATOM 531 C CA . VAL A 1 69 ? 6.454 5.039 4.541 1.00 80.25 69 VAL A CA 1
ATOM 532 C C . VAL A 1 69 ? 6.509 3.512 4.456 1.00 80.25 69 VAL A C 1
ATOM 534 O O . VAL A 1 69 ? 6.339 2.813 5.457 1.00 80.25 69 VAL A O 1
ATOM 537 N N . ASN A 1 70 ? 6.804 2.968 3.272 1.00 75.75 70 ASN A N 1
ATOM 538 C CA . ASN A 1 70 ? 6.956 1.524 3.104 1.00 75.75 70 ASN A CA 1
ATOM 539 C C . ASN A 1 70 ? 8.174 0.969 3.868 1.00 75.75 70 ASN A C 1
ATOM 541 O O . ASN A 1 70 ? 8.108 -0.142 4.391 1.00 75.75 70 ASN A O 1
ATOM 545 N N . GLN A 1 71 ? 9.260 1.741 3.989 1.00 69.25 71 GLN A N 1
ATOM 546 C CA . GLN A 1 71 ? 10.414 1.363 4.816 1.00 69.25 71 GLN A CA 1
ATOM 547 C C . GLN A 1 71 ? 10.070 1.380 6.311 1.00 69.25 71 GLN A C 1
ATOM 549 O O . GLN A 1 71 ? 10.443 0.459 7.034 1.00 69.25 71 GLN A O 1
ATOM 554 N N . GLN A 1 72 ? 9.298 2.369 6.771 1.00 64.00 72 GLN A N 1
ATOM 555 C CA . GLN A 1 72 ? 8.856 2.446 8.168 1.00 64.00 72 GLN A CA 1
ATOM 556 C C . GLN A 1 72 ? 7.918 1.291 8.558 1.00 64.00 72 GLN A C 1
ATOM 558 O O . GLN A 1 72 ? 7.968 0.817 9.694 1.00 64.00 72 GLN A O 1
ATOM 563 N N . LYS A 1 73 ? 7.116 0.766 7.619 1.00 59.22 73 LYS A N 1
ATOM 564 C CA . LYS A 1 73 ? 6.261 -0.416 7.842 1.00 59.22 73 LYS A CA 1
ATOM 565 C C . LYS A 1 73 ? 7.065 -1.662 8.255 1.00 59.22 73 LYS A C 1
ATOM 567 O O . LYS A 1 73 ? 6.546 -2.490 9.000 1.00 59.22 73 LYS A O 1
ATOM 572 N N . ALA A 1 74 ? 8.330 -1.778 7.840 1.00 53.06 74 ALA A N 1
ATOM 573 C CA . ALA A 1 74 ? 9.213 -2.880 8.234 1.00 53.06 74 ALA A CA 1
ATOM 574 C C . ALA A 1 74 ? 9.704 -2.791 9.696 1.00 53.06 74 ALA A C 1
ATOM 576 O O . ALA A 1 74 ? 10.191 -3.782 10.231 1.00 53.06 74 ALA A O 1
ATOM 577 N N . MET A 1 75 ? 9.554 -1.637 10.362 1.00 45.78 75 MET A N 1
ATOM 578 C CA . MET A 1 75 ? 10.068 -1.375 11.716 1.00 45.78 75 MET A CA 1
ATOM 579 C C . MET A 1 75 ? 9.035 -1.570 12.848 1.00 45.78 75 MET A C 1
ATOM 581 O O . MET A 1 75 ? 9.301 -1.178 13.980 1.00 45.78 75 MET A O 1
ATOM 585 N N . GLY A 1 76 ? 7.886 -2.212 12.588 1.00 51.44 76 GLY A N 1
ATOM 586 C CA . GLY A 1 76 ? 6.992 -2.716 13.651 1.00 51.44 76 GLY A CA 1
ATOM 587 C C . GLY A 1 76 ? 5.649 -1.996 13.843 1.00 51.44 76 GLY A C 1
ATOM 588 O O . GLY A 1 76 ? 4.976 -2.240 14.837 1.00 51.44 76 GLY A O 1
ATOM 589 N N . ALA A 1 77 ? 5.224 -1.142 12.907 1.00 56.88 77 ALA A N 1
ATOM 590 C CA . ALA A 1 77 ? 3.982 -0.358 13.026 1.00 56.88 77 ALA A CA 1
ATOM 591 C C . ALA A 1 77 ? 2.725 -1.015 12.412 1.00 56.88 77 ALA A C 1
ATOM 593 O O . ALA A 1 77 ? 1.643 -0.433 12.438 1.00 56.88 77 ALA A O 1
ATOM 594 N N . ALA A 1 78 ? 2.848 -2.198 11.809 1.00 62.50 78 ALA A N 1
ATOM 595 C CA . ALA A 1 78 ? 1.759 -2.823 11.067 1.00 62.50 78 ALA A CA 1
ATOM 596 C C . ALA A 1 78 ? 1.021 -3.860 11.926 1.00 62.50 78 ALA A C 1
ATOM 598 O O . ALA A 1 78 ? 1.334 -5.047 11.877 1.00 62.50 78 ALA A O 1
ATOM 599 N N . SER A 1 79 ? 0.041 -3.412 12.707 1.00 71.44 79 SER A N 1
ATOM 600 C CA . SER A 1 79 ? -0.919 -4.283 13.391 1.00 71.44 79 SER A CA 1
ATOM 601 C C . SER A 1 79 ? -2.277 -4.256 12.685 1.00 71.44 79 SER A C 1
ATOM 603 O O . SER A 1 79 ? -2.606 -3.314 11.962 1.00 71.44 79 SER A O 1
ATOM 605 N N . THR A 1 80 ? -3.061 -5.320 12.838 1.00 81.31 80 THR A N 1
ATOM 606 C CA . THR A 1 80 ? -4.498 -5.294 12.533 1.00 81.31 80 THR A CA 1
ATOM 607 C C . THR A 1 80 ? -5.227 -4.543 13.640 1.00 81.31 80 THR A C 1
ATOM 609 O O . THR A 1 80 ? -4.701 -4.369 14.743 1.00 81.31 80 THR A O 1
ATOM 612 N N . MET A 1 81 ? -6.430 -4.061 13.345 1.00 83.19 81 MET A N 1
ATOM 613 C CA . MET A 1 81 ? -7.198 -3.293 14.317 1.00 83.19 81 MET A CA 1
ATOM 614 C C . MET A 1 81 ? -7.618 -4.215 15.463 1.00 83.19 81 MET A C 1
ATOM 616 O O . MET A 1 81 ? -8.049 -5.344 15.226 1.00 83.19 81 MET A O 1
ATOM 620 N N . SER A 1 82 ? -7.413 -3.770 16.705 1.00 82.25 82 SER A N 1
ATOM 621 C CA . SER A 1 82 ? -7.759 -4.566 17.882 1.00 82.25 82 SER A CA 1
ATOM 622 C C . SER A 1 82 ? -9.272 -4.604 18.080 1.00 82.25 82 SER A C 1
ATOM 624 O O . SER A 1 82 ? -9.985 -3.669 17.716 1.00 82.25 82 SER A O 1
ATOM 626 N N . GLU A 1 83 ? -9.765 -5.664 18.716 1.00 82.38 83 GLU A N 1
ATOM 627 C CA . GLU A 1 83 ? -11.184 -5.786 19.075 1.00 82.38 83 GLU A CA 1
ATOM 628 C C . GLU A 1 83 ? -11.649 -4.609 19.957 1.00 82.38 83 GLU A C 1
ATOM 630 O O . GLU A 1 83 ? -12.752 -4.090 19.821 1.00 82.38 83 GLU A O 1
ATOM 635 N N . GLU A 1 84 ? -10.755 -4.095 20.802 1.00 82.62 84 GLU A N 1
ATOM 636 C CA . GLU A 1 84 ? -10.979 -2.899 21.618 1.00 82.62 84 GLU A CA 1
ATOM 637 C C . GLU A 1 84 ? -11.216 -1.647 20.762 1.00 82.62 84 GLU A C 1
ATOM 639 O O . GLU A 1 84 ? -12.101 -0.848 21.070 1.00 82.62 84 GLU A O 1
ATOM 644 N N . ALA A 1 85 ? -10.471 -1.486 19.664 1.00 84.38 85 ALA A N 1
ATOM 645 C CA . ALA A 1 85 ? -10.662 -0.384 18.727 1.00 84.38 85 ALA A CA 1
ATOM 646 C C . ALA A 1 85 ? -12.013 -0.494 17.998 1.00 84.38 85 ALA A C 1
ATOM 648 O O . ALA A 1 85 ? -12.691 0.519 17.813 1.00 84.38 85 ALA A O 1
ATOM 649 N N . TYR A 1 86 ? -12.440 -1.712 17.639 1.00 85.94 86 TYR A N 1
ATOM 650 C CA . TYR A 1 86 ? -13.770 -1.969 17.069 1.00 85.94 86 TYR A CA 1
ATOM 651 C C . TYR A 1 86 ? -14.878 -1.566 18.050 1.00 85.94 86 TYR A C 1
ATOM 653 O O . TYR A 1 86 ? -15.770 -0.787 17.704 1.00 85.94 86 TYR A O 1
ATOM 661 N N . GLN A 1 87 ? -14.758 -1.974 19.314 1.00 85.19 87 GLN A N 1
ATOM 662 C CA . GLN A 1 87 ? -15.713 -1.628 20.369 1.00 85.19 87 GLN A CA 1
ATOM 663 C C . GLN A 1 87 ? -15.733 -0.130 20.705 1.00 85.19 87 GLN A C 1
ATOM 665 O O . GLN A 1 87 ? -16.801 0.438 20.952 1.00 85.19 87 GLN A O 1
ATOM 670 N N . GLN A 1 88 ? -14.573 0.535 20.710 1.00 85.56 88 GLN A N 1
ATOM 671 C CA . GLN A 1 88 ? -14.470 1.982 20.926 1.00 85.56 88 GLN A CA 1
ATOM 672 C C . GLN A 1 88 ? -15.166 2.777 19.816 1.00 85.56 88 GLN A C 1
ATOM 674 O O . GLN A 1 88 ? -15.812 3.789 20.104 1.00 85.56 88 GLN A O 1
ATOM 679 N N . LEU A 1 89 ? -15.067 2.306 18.570 1.00 85.19 89 LEU A N 1
ATOM 680 C CA . LEU A 1 89 ? -15.714 2.908 17.403 1.00 85.19 89 LEU A CA 1
ATOM 681 C C . LEU A 1 89 ? -17.178 2.475 17.227 1.00 85.19 89 LEU A C 1
ATOM 683 O O . LEU A 1 89 ? -17.884 3.062 16.410 1.00 85.19 89 LEU A O 1
ATOM 687 N N . GLY A 1 90 ? -17.655 1.498 18.008 1.00 84.62 90 GLY A N 1
ATOM 688 C CA . GLY A 1 90 ? -19.006 0.949 17.876 1.00 84.62 90 GLY A CA 1
ATOM 689 C C . GLY A 1 90 ? -19.209 0.183 16.567 1.00 84.62 90 GLY A C 1
ATOM 690 O O . GLY A 1 90 ? -20.308 0.189 16.019 1.00 84.62 90 GLY A O 1
ATOM 691 N N . MET A 1 91 ? -18.146 -0.427 16.044 1.00 83.75 91 MET A N 1
ATOM 692 C CA . MET A 1 91 ? -18.150 -1.225 14.821 1.00 83.75 91 MET A CA 1
ATOM 693 C C . MET A 1 91 ? -18.040 -2.710 15.174 1.00 83.75 91 MET A C 1
ATOM 695 O O . MET A 1 91 ? -17.295 -3.064 16.082 1.00 83.75 91 MET A O 1
ATOM 699 N N . ASN A 1 92 ? -18.734 -3.578 14.436 1.00 79.69 92 ASN A N 1
ATOM 700 C CA . ASN A 1 92 ? -18.492 -5.022 14.491 1.00 79.69 92 ASN A CA 1
ATOM 701 C C . ASN A 1 92 ? -17.448 -5.394 13.423 1.00 79.69 92 ASN A C 1
ATOM 703 O O . ASN A 1 92 ? -17.531 -4.939 12.275 1.00 79.69 92 ASN A O 1
ATOM 707 N N . SER A 1 93 ? -16.468 -6.212 13.801 1.00 76.50 93 SER A N 1
ATOM 708 C CA . SER A 1 93 ? -15.437 -6.718 12.897 1.00 76.50 93 SER A CA 1
ATOM 709 C C . SER A 1 93 ? -16.033 -7.567 11.765 1.00 76.50 93 SER A C 1
ATOM 711 O O . SER A 1 93 ? -15.545 -7.487 10.639 1.00 76.50 93 SER A O 1
ATOM 713 N N . GLU A 1 94 ? -17.152 -8.258 12.005 1.00 78.50 94 GLU A N 1
ATOM 714 C CA . GLU A 1 94 ? -17.845 -9.113 11.026 1.00 78.50 94 GLU A CA 1
ATOM 715 C C . GLU A 1 94 ? -18.435 -8.341 9.836 1.00 78.50 94 GLU A C 1
ATOM 717 O O . GLU A 1 94 ? -18.490 -8.856 8.719 1.00 78.50 94 GLU A O 1
ATOM 722 N N . TYR A 1 95 ? -18.823 -7.077 10.037 1.00 77.31 95 TYR A N 1
ATOM 723 C CA . TYR A 1 95 ? -19.295 -6.214 8.946 1.00 77.31 95 TYR A CA 1
ATOM 724 C C . TYR A 1 95 ? -18.148 -5.554 8.180 1.00 77.31 95 TYR A C 1
ATOM 726 O O . TYR A 1 95 ? -18.380 -4.855 7.187 1.00 77.31 95 TYR A O 1
ATOM 734 N N . THR A 1 96 ? -16.900 -5.757 8.612 1.00 81.88 96 THR A N 1
ATOM 735 C CA . THR A 1 96 ? -15.750 -5.195 7.913 1.00 81.88 96 THR A CA 1
ATOM 736 C C . THR A 1 96 ? -15.488 -5.988 6.648 1.00 81.88 96 THR A C 1
ATOM 738 O O . THR A 1 96 ? -15.113 -7.157 6.664 1.00 81.88 96 THR A O 1
ATOM 741 N N . ARG A 1 97 ? -15.677 -5.322 5.516 1.00 84.06 97 ARG A N 1
ATOM 742 C CA . ARG A 1 97 ? -15.494 -5.933 4.210 1.00 84.06 97 ARG A CA 1
ATOM 743 C C . ARG A 1 97 ? -14.018 -6.224 3.926 1.00 84.06 97 ARG A C 1
ATOM 745 O O . ARG A 1 97 ? -13.163 -5.358 4.118 1.00 84.06 97 ARG A O 1
ATOM 752 N N . ASN A 1 98 ? -13.734 -7.411 3.392 1.00 88.00 98 ASN A N 1
ATOM 753 C CA . ASN A 1 98 ? -12.383 -7.775 2.981 1.00 88.00 98 ASN A CA 1
ATOM 754 C C . ASN A 1 98 ? -11.977 -7.105 1.658 1.00 88.00 98 ASN A C 1
ATOM 756 O O . ASN A 1 98 ? -12.805 -6.750 0.812 1.00 88.00 98 ASN A O 1
ATOM 760 N N . LEU A 1 99 ? -10.666 -6.923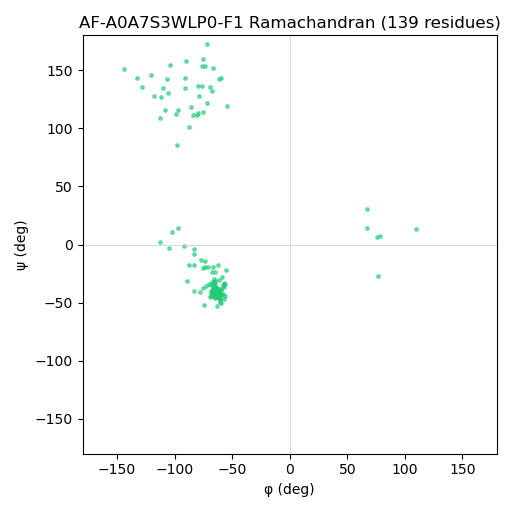 1.483 1.00 89.81 99 LEU A N 1
ATOM 761 C CA . LEU A 1 99 ? -10.106 -6.241 0.317 1.00 89.81 99 LEU A CA 1
ATOM 762 C C . LEU A 1 99 ? -10.328 -7.024 -0.984 1.00 89.81 99 LEU A C 1
ATOM 764 O O . LEU A 1 99 ? -10.585 -6.423 -2.020 1.00 89.81 99 LEU A O 1
ATOM 768 N N . ASP A 1 100 ? -10.226 -8.346 -0.943 1.00 90.00 100 ASP A N 1
ATOM 769 C CA . ASP A 1 100 ? -10.440 -9.240 -2.079 1.00 90.00 100 ASP A CA 1
ATOM 770 C C . ASP A 1 100 ? -11.880 -9.193 -2.590 1.00 90.00 100 ASP A C 1
ATOM 772 O O . ASP A 1 100 ? -12.086 -9.028 -3.796 1.00 90.00 100 ASP A O 1
ATOM 776 N N . ASP A 1 101 ? -12.863 -9.208 -1.689 1.00 89.88 101 ASP A N 1
ATOM 777 C CA . ASP A 1 101 ? -14.269 -9.016 -2.056 1.00 89.88 101 ASP A CA 1
ATOM 778 C C . ASP A 1 101 ? -14.499 -7.637 -2.679 1.00 89.88 101 ASP A C 1
ATOM 780 O O . ASP A 1 101 ? -15.217 -7.495 -3.675 1.00 89.88 101 ASP A O 1
ATOM 784 N N . TYR A 1 102 ? -13.899 -6.594 -2.095 1.00 90.00 102 TYR A N 1
ATOM 785 C CA . TYR A 1 102 ? -13.993 -5.224 -2.599 1.00 90.00 102 TYR A CA 1
ATOM 786 C C . TYR A 1 102 ? -13.376 -5.071 -3.994 1.00 90.00 102 TYR A C 1
ATOM 788 O O . TYR A 1 102 ? -14.045 -4.597 -4.915 1.00 90.00 102 TYR A O 1
ATOM 796 N N . ILE A 1 103 ? -12.126 -5.502 -4.181 1.00 89.25 103 ILE A N 1
ATOM 797 C CA . ILE A 1 103 ? -11.430 -5.406 -5.469 1.00 89.25 103 ILE A CA 1
ATOM 798 C C . ILE A 1 103 ? -12.129 -6.275 -6.518 1.00 89.25 103 ILE A C 1
ATOM 800 O O . ILE A 1 103 ? -12.238 -5.852 -7.667 1.00 89.25 103 ILE A O 1
ATOM 804 N N . GLY A 1 104 ? -12.655 -7.446 -6.151 1.00 89.44 104 GLY A N 1
ATOM 805 C CA . GLY A 1 104 ? -13.400 -8.311 -7.066 1.00 89.44 104 GLY A CA 1
ATOM 806 C C . GLY A 1 104 ? -14.664 -7.652 -7.631 1.00 89.44 104 GLY A C 1
ATOM 807 O O . GLY A 1 104 ? -14.905 -7.704 -8.840 1.00 89.44 104 GLY A O 1
ATOM 808 N N . GLU A 1 105 ? -15.472 -7.001 -6.789 1.00 89.00 105 GLU A N 1
ATOM 809 C CA . GLU A 1 105 ? -16.628 -6.216 -7.252 1.00 89.00 105 GLU A CA 1
ATOM 810 C C . GLU A 1 105 ? -16.213 -4.972 -8.031 1.00 89.00 105 GLU A C 1
ATOM 812 O O . GLU A 1 105 ? -16.790 -4.678 -9.082 1.00 89.00 105 GLU A O 1
ATOM 817 N N . TYR A 1 106 ? -15.201 -4.251 -7.544 1.00 87.38 106 TYR A N 1
ATOM 818 C CA . TYR A 1 106 ? -14.666 -3.080 -8.227 1.00 87.38 106 TYR A CA 1
ATOM 819 C C . TYR A 1 106 ? -14.207 -3.438 -9.642 1.00 87.38 106 TYR A C 1
ATOM 821 O O . TYR A 1 106 ? -14.591 -2.767 -10.600 1.00 87.38 106 TYR A O 1
ATOM 829 N N . TYR A 1 107 ? -13.454 -4.530 -9.791 1.00 83.94 107 TYR A N 1
ATOM 830 C CA . TYR A 1 107 ? -12.989 -5.025 -11.079 1.00 83.94 107 TYR A CA 1
ATOM 831 C C . TYR A 1 107 ? -14.173 -5.352 -11.987 1.00 83.94 107 TYR A C 1
ATOM 833 O O . TYR A 1 107 ? -14.252 -4.819 -13.089 1.00 83.94 107 TYR A O 1
ATOM 841 N N . ARG A 1 108 ? -15.162 -6.124 -11.515 1.00 82.69 108 ARG A N 1
ATOM 842 C CA . ARG A 1 108 ? -16.374 -6.423 -12.297 1.00 82.69 108 ARG A CA 1
ATOM 843 C C . ARG A 1 108 ? -17.098 -5.160 -12.755 1.00 82.69 108 ARG 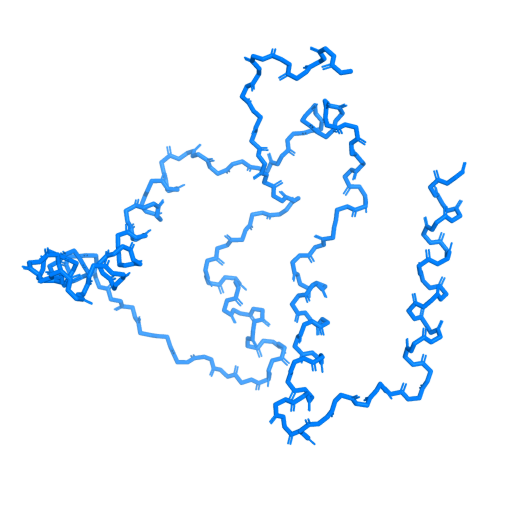A C 1
ATOM 845 O O . ARG A 1 108 ? -17.4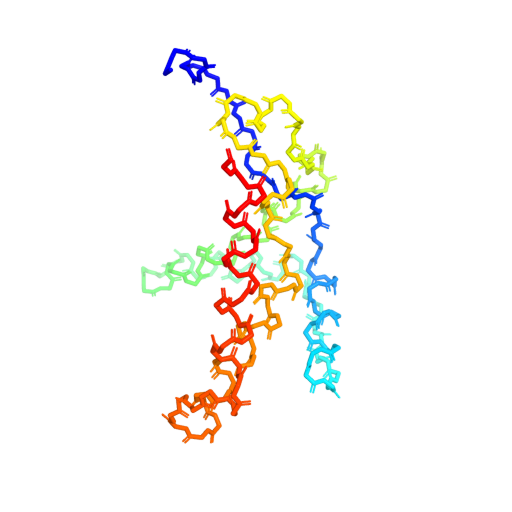80 -5.075 -13.917 1.00 82.69 108 ARG A O 1
ATOM 852 N N . ARG A 1 109 ? -17.265 -4.159 -11.889 1.00 83.62 109 ARG A N 1
ATOM 853 C CA . ARG A 1 109 ? -18.001 -2.929 -12.221 1.00 83.62 109 ARG A CA 1
ATOM 854 C C . ARG A 1 109 ? -17.219 -2.006 -13.142 1.00 83.62 109 ARG A C 1
ATOM 856 O O . ARG A 1 109 ? -17.740 -1.567 -14.166 1.00 83.62 109 ARG A O 1
ATOM 863 N N . VAL A 1 110 ? -15.981 -1.688 -12.784 1.00 81.25 110 VAL A N 1
ATOM 864 C CA . VAL A 1 110 ? -15.169 -0.694 -13.493 1.00 81.25 110 VAL A CA 1
ATOM 865 C C . VAL A 1 110 ? -14.599 -1.267 -14.779 1.00 81.25 110 VAL A C 1
ATOM 867 O O . VAL A 1 110 ? -14.665 -0.597 -15.805 1.00 81.25 110 VAL A O 1
ATOM 870 N N . PHE A 1 111 ? -14.135 -2.516 -14.785 1.00 70.00 111 PHE A N 1
ATOM 871 C CA . PHE A 1 111 ? -13.640 -3.141 -16.009 1.00 70.00 111 PHE A CA 1
ATOM 872 C C . PHE A 1 111 ? -14.762 -3.290 -17.044 1.00 70.00 111 PHE A C 1
ATOM 874 O O . PHE A 1 111 ? -14.569 -2.919 -18.198 1.00 70.00 111 PHE A O 1
ATOM 881 N N . LYS A 1 112 ? -15.981 -3.686 -16.632 1.00 66.06 112 LYS A N 1
ATOM 882 C CA . LYS A 1 112 ? -17.153 -3.692 -17.532 1.00 66.06 112 LYS A CA 1
ATOM 883 C C . LYS A 1 112 ? -17.442 -2.303 -18.111 1.00 66.06 112 LYS A C 1
ATOM 885 O O . LYS A 1 112 ? -17.673 -2.202 -19.313 1.00 66.06 112 LYS A O 1
ATOM 890 N N . LYS A 1 113 ? -17.373 -1.235 -17.303 1.00 76.06 113 LYS A N 1
ATOM 891 C CA . LYS A 1 113 ? -17.522 0.151 -17.796 1.00 76.06 113 LYS A CA 1
ATOM 892 C C . LYS A 1 113 ? -16.443 0.522 -18.807 1.00 76.06 113 LYS A C 1
ATOM 894 O O . LYS A 1 113 ? -16.764 1.094 -19.841 1.00 76.06 113 LYS A O 1
ATOM 899 N N . LEU A 1 114 ? -15.187 0.191 -18.522 1.00 72.50 114 LEU A N 1
ATOM 900 C CA . LEU A 1 114 ? -14.054 0.530 -19.383 1.00 72.50 114 LEU A CA 1
ATOM 901 C C . LEU A 1 114 ? -14.056 -0.269 -20.694 1.00 72.50 114 LEU A C 1
ATOM 903 O O . LEU A 1 114 ? -13.672 0.270 -21.724 1.00 72.50 114 LEU A O 1
ATOM 907 N N . THR A 1 115 ? -14.507 -1.529 -20.686 1.00 68.44 115 THR A N 1
ATOM 908 C CA . THR A 1 115 ? -14.557 -2.373 -21.893 1.00 68.44 115 THR A CA 1
ATOM 909 C C . THR A 1 115 ? -15.809 -2.141 -22.744 1.00 68.44 115 THR A C 1
ATOM 911 O O . THR A 1 115 ? -15.712 -2.146 -23.966 1.00 68.44 115 THR A O 1
ATOM 914 N N . LYS A 1 116 ? -16.990 -1.954 -22.133 1.00 64.12 116 LYS A N 1
ATOM 915 C CA . LYS A 1 116 ? -18.279 -1.835 -22.851 1.00 64.12 116 LYS A CA 1
ATOM 916 C C . LYS A 1 116 ? -18.836 -0.406 -22.921 1.00 64.12 116 LYS A C 1
ATOM 918 O O . LYS A 1 116 ? -19.892 -0.191 -23.506 1.00 64.12 116 LYS A O 1
ATOM 923 N N . GLY A 1 117 ? -18.185 0.578 -22.299 1.00 63.25 117 GLY A N 1
ATOM 924 C CA . GLY A 1 117 ? -18.623 1.981 -22.258 1.00 63.25 117 GLY A CA 1
ATOM 925 C C . GLY A 1 117 ? -19.783 2.279 -21.292 1.00 63.25 117 GLY A C 1
ATOM 926 O O . GLY A 1 117 ? -19.868 3.390 -20.773 1.00 63.25 117 GLY A O 1
ATOM 927 N N . LYS A 1 118 ? -20.654 1.303 -20.990 1.00 56.78 118 LYS A N 1
ATOM 928 C CA . LYS A 1 118 ? -21.718 1.392 -19.971 1.00 56.78 118 LYS A CA 1
ATOM 929 C C . LYS A 1 118 ? -21.726 0.147 -19.081 1.00 56.78 118 LYS A C 1
ATOM 931 O O . LYS A 1 118 ? -21.459 -0.959 -19.542 1.00 56.78 118 LYS A O 1
ATOM 936 N N . TYR A 1 119 ? -22.007 0.337 -17.790 1.00 61.09 119 TYR A N 1
ATOM 937 C CA . TYR A 1 119 ? -22.234 -0.779 -16.870 1.00 61.09 119 TYR A CA 1
ATOM 938 C C . TYR A 1 119 ? -23.651 -1.300 -17.062 1.00 61.09 119 TYR A C 1
ATOM 940 O O . TYR A 1 119 ? -24.605 -0.599 -16.731 1.00 61.09 119 TYR A O 1
ATOM 948 N N . GLU A 1 120 ? -23.769 -2.522 -17.559 1.00 65.44 120 GLU A N 1
ATOM 949 C CA . GLU A 1 120 ? -25.009 -3.287 -17.524 1.00 65.44 120 GLU A CA 1
ATOM 950 C C . GLU A 1 120 ? -24.815 -4.415 -16.501 1.00 65.44 120 GLU A C 1
ATOM 952 O O . GLU A 1 120 ? -23.907 -5.238 -16.680 1.00 65.44 120 GLU A O 1
ATOM 957 N N . PRO A 1 121 ? -25.578 -4.417 -15.393 1.00 63.66 121 PRO A N 1
ATOM 958 C CA . PRO A 1 121 ? -25.540 -5.512 -14.432 1.00 63.66 121 PRO A CA 1
ATOM 959 C C . PRO A 1 121 ? -25.989 -6.802 -15.122 1.00 63.66 121 PRO A C 1
ATOM 961 O O . PRO A 1 121 ? -26.882 -6.778 -15.971 1.00 63.66 121 PRO A O 1
ATOM 964 N N . GLU A 1 122 ? -25.371 -7.932 -14.780 1.00 69.06 122 GLU A N 1
ATOM 965 C CA . GLU A 1 122 ? -25.829 -9.213 -15.321 1.00 69.06 122 GLU A CA 1
ATOM 966 C C . GLU A 1 122 ? -27.223 -9.553 -14.781 1.00 69.06 122 GLU A C 1
ATOM 9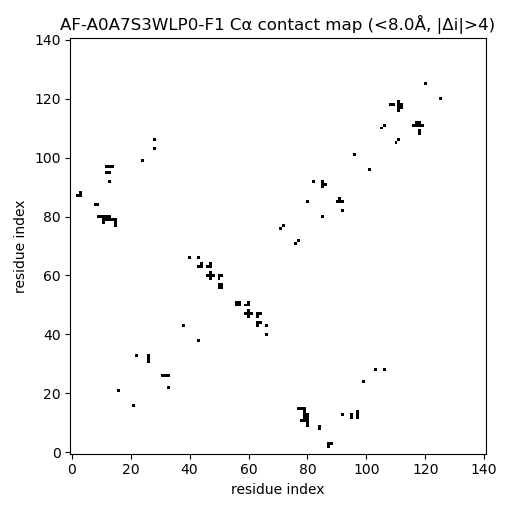68 O O . GLU A 1 122 ? -27.611 -9.116 -13.693 1.00 69.06 122 GLU A O 1
ATOM 973 N N . ALA A 1 123 ? -28.009 -10.309 -15.553 1.00 68.62 123 ALA A N 1
ATOM 974 C CA . ALA A 1 123 ? -29.376 -10.652 -15.172 1.00 68.62 123 ALA A CA 1
ATOM 975 C C . ALA A 1 123 ? -29.403 -11.314 -13.776 1.00 68.62 123 ALA A C 1
ATOM 977 O O . ALA A 1 123 ? -28.767 -12.345 -13.531 1.00 68.62 123 ALA A O 1
ATOM 978 N N . GLY A 1 124 ? -30.113 -10.681 -12.838 1.00 67.50 124 GLY A N 1
ATOM 979 C CA . GLY A 1 124 ? -30.223 -11.125 -11.446 1.00 67.50 124 GLY A CA 1
ATOM 980 C C . GLY A 1 124 ? -29.027 -10.800 -10.539 1.00 67.50 124 GLY A C 1
ATOM 981 O O . GLY A 1 124 ? -29.002 -11.283 -9.413 1.00 67.50 124 GLY A O 1
ATOM 982 N N . GLU A 1 125 ? -28.031 -10.019 -10.977 1.00 74.06 125 GLU A N 1
ATOM 983 C CA . GLU A 1 125 ? -26.915 -9.562 -10.119 1.00 74.06 125 GLU A CA 1
ATOM 984 C C . GLU A 1 125 ? -27.415 -8.574 -9.051 1.00 74.06 125 GLU A C 1
ATOM 986 O O . GLU A 1 125 ? -27.105 -8.724 -7.876 1.00 74.06 125 GLU A O 1
ATOM 991 N N . LEU A 1 126 ? -28.284 -7.634 -9.439 1.00 72.38 126 LEU A N 1
ATOM 992 C CA . LEU A 1 126 ? -28.891 -6.654 -8.527 1.00 72.38 126 LEU A CA 1
ATOM 993 C C . LEU A 1 126 ? -29.840 -7.284 -7.503 1.00 72.38 126 LEU A C 1
ATOM 995 O O . LEU A 1 126 ? -29.934 -6.796 -6.383 1.00 72.38 126 LEU A O 1
ATOM 999 N N . GLU A 1 127 ? -30.559 -8.337 -7.888 1.00 77.31 127 GLU A N 1
ATOM 1000 C CA . GLU A 1 127 ? -31.475 -9.029 -6.975 1.00 77.31 127 GLU A CA 1
ATOM 1001 C C . GLU A 1 127 ? -30.717 -9.897 -5.973 1.00 77.31 127 GLU A C 1
ATOM 1003 O O . GLU A 1 127 ? -31.069 -9.906 -4.800 1.00 77.31 127 GLU A O 1
ATOM 1008 N N . ARG A 1 128 ? -29.625 -10.545 -6.404 1.00 76.06 128 ARG A N 1
ATOM 1009 C CA . ARG A 1 128 ? -28.705 -11.255 -5.505 1.00 76.06 128 ARG A CA 1
ATOM 1010 C C . ARG A 1 128 ? -28.027 -10.303 -4.525 1.00 76.06 128 ARG A C 1
ATOM 1012 O O . ARG A 1 128 ? -27.990 -10.585 -3.337 1.00 76.06 128 ARG A O 1
ATOM 1019 N N . GLU A 1 129 ? -27.567 -9.149 -5.006 1.00 78.00 129 GLU A N 1
ATOM 1020 C CA . GLU A 1 129 ? -26.922 -8.145 -4.157 1.00 78.00 129 GLU A CA 1
ATOM 1021 C C . GLU A 1 129 ? -27.902 -7.529 -3.147 1.00 78.00 129 GLU A C 1
ATOM 1023 O O . GLU A 1 129 ? -27.538 -7.318 -1.994 1.00 78.00 129 GLU A O 1
ATOM 1028 N N . LYS A 1 130 ? -29.160 -7.293 -3.546 1.00 78.69 130 LYS A N 1
ATOM 1029 C CA . LYS A 1 130 ? -30.221 -6.873 -2.620 1.00 78.69 130 LYS A CA 1
ATOM 1030 C C . LYS A 1 130 ? -30.550 -7.954 -1.594 1.00 78.69 130 LYS A C 1
ATOM 1032 O O . LYS A 1 130 ? -30.594 -7.640 -0.418 1.00 78.69 130 LYS A O 1
ATOM 1037 N N . ALA A 1 131 ? -30.698 -9.211 -2.010 1.00 79.56 131 ALA A N 1
ATOM 1038 C CA . ALA A 1 131 ? -30.976 -10.315 -1.093 1.00 79.56 131 ALA A CA 1
ATOM 1039 C C . ALA A 1 131 ? -29.844 -10.531 -0.071 1.00 79.56 131 ALA A C 1
ATOM 1041 O O . ALA A 1 131 ? -30.115 -10.739 1.109 1.00 79.56 131 ALA A O 1
ATOM 1042 N N . ASP A 1 132 ? -28.581 -10.428 -0.496 1.00 79.44 132 ASP A N 1
ATOM 1043 C CA . ASP A 1 132 ? -27.425 -10.520 0.403 1.00 79.44 132 ASP A CA 1
ATOM 1044 C C . ASP A 1 132 ? -27.340 -9.316 1.360 1.00 79.44 132 ASP A C 1
ATOM 1046 O O . ASP A 1 132 ? -26.933 -9.469 2.513 1.00 79.44 132 ASP A O 1
ATOM 1050 N N . MET A 1 133 ? -27.723 -8.119 0.902 1.00 74.19 133 MET A N 1
ATOM 1051 C CA . MET A 1 133 ? -27.799 -6.908 1.728 1.00 74.19 133 MET A CA 1
ATOM 1052 C C . MET A 1 133 ? -28.9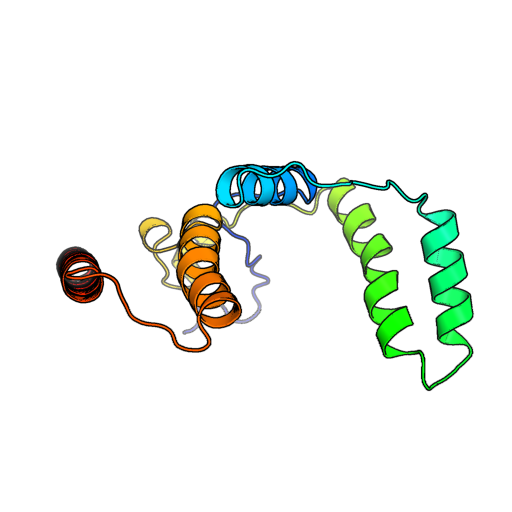35 -6.978 2.752 1.00 74.19 133 MET A C 1
ATOM 1054 O O . MET A 1 133 ? -28.709 -6.655 3.915 1.00 74.19 133 MET A O 1
ATOM 1058 N N . ASP A 1 134 ? -30.121 -7.420 2.337 1.00 80.19 134 ASP A N 1
ATOM 1059 C CA . ASP A 1 134 ? -31.299 -7.556 3.197 1.00 80.19 134 ASP A CA 1
ATOM 1060 C C . ASP A 1 134 ? -31.054 -8.628 4.264 1.00 80.19 134 ASP A C 1
ATOM 1062 O O . ASP A 1 134 ? -31.281 -8.385 5.445 1.00 80.19 134 ASP A O 1
ATOM 1066 N N . LYS A 1 135 ? -30.450 -9.761 3.884 1.00 79.38 135 LYS A N 1
ATOM 1067 C CA . LYS A 1 135 ? -30.033 -10.798 4.835 1.00 79.38 135 LYS A CA 1
ATOM 1068 C C . LYS A 1 135 ? -29.023 -10.274 5.862 1.00 79.38 135 LYS A C 1
ATOM 1070 O O . LYS A 1 135 ? -29.150 -10.557 7.048 1.00 79.38 135 LYS A O 1
ATOM 1075 N N . LYS A 1 136 ? -28.026 -9.496 5.426 1.00 74.81 136 LYS A N 1
ATOM 1076 C CA . LYS A 1 136 ? -27.069 -8.866 6.350 1.00 74.81 136 LYS A CA 1
ATOM 1077 C C . LYS A 1 136 ? -27.747 -7.852 7.262 1.00 74.81 136 LYS A C 1
ATOM 1079 O O . LYS A 1 136 ? -27.327 -7.719 8.399 1.00 74.81 136 LYS A O 1
ATOM 1084 N N . LEU A 1 137 ? -28.764 -7.137 6.784 1.00 70.56 137 LEU A N 1
ATOM 1085 C CA . LEU A 1 137 ? -29.506 -6.169 7.588 1.00 70.56 137 LEU A CA 1
ATOM 1086 C C . LEU A 1 137 ? -30.337 -6.863 8.677 1.00 70.56 137 LEU A C 1
ATOM 1088 O O . LEU A 1 137 ? -30.336 -6.391 9.808 1.00 70.56 137 LEU A O 1
ATOM 1092 N N . GLU A 1 138 ? -30.969 -7.993 8.349 1.00 73.75 138 GLU A N 1
ATOM 1093 C CA . GLU A 1 138 ? -31.710 -8.840 9.296 1.00 73.75 138 GLU A CA 1
ATOM 1094 C C . GLU A 1 138 ? -30.807 -9.487 10.358 1.00 73.75 138 GLU A C 1
ATOM 1096 O O . GLU A 1 138 ? -31.241 -9.669 11.488 1.00 73.75 138 GLU A O 1
ATOM 1101 N N . GLU A 1 139 ? -29.548 -9.804 10.033 1.00 69.00 139 GLU A N 1
ATOM 1102 C CA . GLU A 1 139 ? -28.559 -10.291 11.012 1.00 69.00 139 GLU A CA 1
ATOM 1103 C C . GLU A 1 139 ? -28.036 -9.173 11.948 1.00 69.00 139 GLU A C 1
ATOM 1105 O O . GLU A 1 139 ? -27.514 -9.468 13.024 1.00 69.00 139 GLU A O 1
ATOM 1110 N N . VAL A 1 140 ? -28.177 -7.893 11.567 1.00 54.28 140 VAL A N 1
ATOM 1111 C CA . VAL A 1 140 ? -27.727 -6.724 12.357 1.00 54.28 140 VAL A CA 1
ATOM 1112 C C . VAL A 1 140 ? -28.805 -6.208 13.321 1.00 54.28 140 VAL A C 1
ATOM 1114 O O . VAL A 1 140 ? -28.454 -5.636 14.357 1.00 54.28 140 VAL A O 1
ATOM 1117 N N . THR A 1 141 ? -30.089 -6.337 12.968 1.00 47.38 141 THR A N 1
ATOM 1118 C CA . THR A 1 141 ? -31.251 -5.871 13.759 1.00 47.38 141 THR A CA 1
ATOM 1119 C C . THR A 1 141 ? -31.736 -6.889 14.775 1.00 47.38 141 THR A C 1
ATOM 1121 O O . THR A 1 141 ? -32.001 -6.470 15.925 1.00 47.38 141 THR A O 1
#